Protein AF-H1KM26-F1 (afdb_monomer_lite)

pLDDT: mean 82.02, std 15.42, range [44.56, 98.56]

Organism: NCBI:txid882800

InterPro domains:
  IPR001444 Flagellar basal body rod protein, N-terminal [PF00460] (19-38)

Secondary structure (DSSP, 8-state):
--HHHHHHHHHHHHHHHHHHHHHHHHHHHHTTTSTT-----PPPHHHHHHHT------SSHHHH---S-------------

Radius of gyration: 24.46 Å; chains: 1; bounding box: 67×40×51 Å

Structure (mmCIF, N/CA/C/O backbone):
data_AF-H1KM26-F1
#
_entry.id   AF-H1KM26-F1
#
loop_
_atom_site.group_PDB
_atom_site.id
_atom_site.type_symbol
_atom_site.label_atom_id
_atom_site.label_alt_id
_atom_site.label_comp_id
_atom_site.label_asym_id
_atom_site.label_entity_id
_atom_site.label_seq_id
_atom_site.pdbx_PDB_ins_code
_atom_site.Cartn_x
_atom_site.Cartn_y
_atom_site.Cartn_z
_atom_site.occupancy
_atom_site.B_iso_or_equiv
_atom_site.auth_seq_id
_atom_site.auth_comp_id
_atom_site.auth_asym_id
_atom_site.auth_atom_id
_atom_site.pdbx_PDB_model_num
ATOM 1 N N . MET A 1 1 ? -21.262 7.753 24.221 1.00 44.56 1 MET A N 1
ATOM 2 C CA . MET A 1 1 ? -20.825 8.812 23.286 1.00 44.56 1 MET A CA 1
ATOM 3 C C . MET A 1 1 ? -19.403 8.503 22.817 1.00 44.56 1 MET A C 1
ATOM 5 O O . MET A 1 1 ? -18.475 8.921 23.486 1.00 44.56 1 MET A O 1
ATOM 9 N N . THR A 1 2 ? -19.204 7.735 21.739 1.00 52.62 2 THR A N 1
ATOM 10 C CA . THR A 1 2 ? -17.843 7.432 21.211 1.00 52.62 2 THR A CA 1
ATOM 11 C C . THR A 1 2 ? -17.790 7.111 19.707 1.00 52.62 2 THR A C 1
ATOM 13 O O . THR A 1 2 ? -16.705 7.072 19.139 1.00 52.62 2 THR A O 1
ATOM 16 N N . THR A 1 3 ? -18.920 6.946 19.015 1.00 61.81 3 THR A N 1
ATOM 17 C CA . THR A 1 3 ? -18.966 6.453 17.622 1.00 61.81 3 THR A CA 1
ATOM 18 C C . THR A 1 3 ? -18.280 7.365 16.590 1.00 61.81 3 THR A C 1
ATOM 20 O O . THR A 1 3 ? -17.746 6.872 15.603 1.00 61.81 3 THR A O 1
ATOM 23 N N . GLY A 1 4 ? -18.237 8.685 16.813 1.00 62.06 4 GLY A N 1
ATOM 24 C CA . GLY A 1 4 ? -17.655 9.635 15.850 1.00 62.06 4 GLY A CA 1
ATOM 25 C C . GLY A 1 4 ? -16.125 9.588 15.755 1.00 62.06 4 GLY A C 1
ATOM 26 O O . GLY A 1 4 ? -15.575 9.727 14.668 1.00 62.06 4 GLY A O 1
ATOM 27 N N . VAL A 1 5 ? -15.430 9.343 16.871 1.00 61.56 5 VAL A N 1
ATOM 28 C CA . VAL A 1 5 ? -13.954 9.332 16.905 1.00 61.56 5 VAL A CA 1
ATOM 29 C C . VAL A 1 5 ? -13.395 8.112 16.164 1.00 61.56 5 VAL A C 1
ATOM 31 O O . VAL A 1 5 ? -12.414 8.229 15.434 1.00 61.56 5 VAL A O 1
ATOM 34 N N . TYR A 1 6 ? -14.069 6.964 16.266 1.00 79.31 6 TYR A N 1
ATOM 35 C CA . TYR A 1 6 ? -13.652 5.729 15.597 1.00 79.31 6 TYR A CA 1
ATOM 36 C C . TYR A 1 6 ? -13.778 5.784 14.067 1.00 79.31 6 TYR A C 1
ATOM 38 O O . TYR A 1 6 ? -12.928 5.233 13.370 1.00 79.31 6 TYR A O 1
ATOM 46 N N . LEU A 1 7 ? -14.792 6.470 13.520 1.00 86.44 7 LEU A N 1
ATOM 47 C CA . LEU A 1 7 ? -14.945 6.599 12.065 1.00 86.44 7 LEU A CA 1
ATOM 48 C C . LEU A 1 7 ? -13.806 7.417 11.447 1.00 86.44 7 LEU A C 1
ATOM 50 O O . LEU A 1 7 ? -13.251 7.026 10.421 1.00 86.44 7 LEU A O 1
ATOM 54 N N . PHE A 1 8 ? -13.454 8.547 12.063 1.00 91.38 8 PHE A N 1
ATOM 55 C CA . PHE A 1 8 ? -12.384 9.400 11.549 1.00 91.38 8 PHE A CA 1
ATOM 56 C C . PHE A 1 8 ? -11.010 8.745 11.668 1.00 91.38 8 PHE A C 1
ATOM 58 O O . PHE A 1 8 ? -10.181 8.922 10.773 1.00 91.38 8 PHE A O 1
ATOM 65 N N . ASP A 1 9 ? -10.767 7.954 12.715 1.00 87.94 9 ASP A N 1
ATOM 66 C CA . ASP 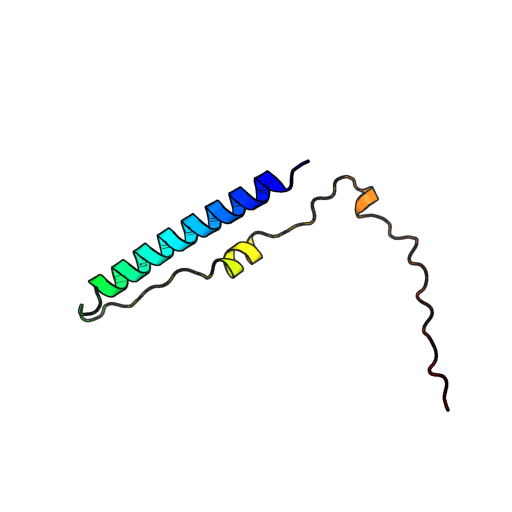A 1 9 ? -9.529 7.185 12.809 1.00 87.94 9 ASP A CA 1
ATOM 67 C C . ASP A 1 9 ? -9.458 6.100 11.723 1.00 87.94 9 ASP A C 1
ATOM 69 O O . ASP A 1 9 ? -8.464 6.023 10.998 1.00 87.94 9 ASP A O 1
ATOM 73 N N . LEU A 1 10 ? -10.545 5.353 11.491 1.00 89.69 10 LEU A N 1
ATOM 74 C CA . LEU A 1 10 ? -10.610 4.378 10.397 1.00 89.69 10 LEU A CA 1
ATOM 75 C C . LEU A 1 10 ? -10.393 5.039 9.025 1.00 89.69 10 LEU A C 1
ATOM 77 O O . LEU A 1 10 ? -9.614 4.542 8.208 1.00 89.69 10 LEU A O 1
ATOM 81 N N . ALA A 1 11 ? -11.035 6.183 8.778 1.00 92.38 11 ALA A N 1
ATOM 82 C CA . ALA A 1 11 ? -10.846 6.954 7.552 1.00 92.38 11 ALA A CA 1
ATOM 83 C C . ALA A 1 11 ? -9.390 7.426 7.395 1.00 92.38 11 ALA A C 1
ATOM 85 O O . ALA A 1 11 ? -8.824 7.344 6.304 1.00 92.38 11 ALA A O 1
ATOM 86 N N . SER A 1 12 ? -8.755 7.855 8.489 1.00 94.00 12 SER A N 1
ATOM 87 C CA . SER A 1 12 ? -7.346 8.262 8.505 1.00 94.00 12 SER A CA 1
ATOM 88 C C . SER A 1 12 ? -6.410 7.089 8.208 1.00 94.00 12 SER A C 1
ATOM 90 O O . SER A 1 12 ? -5.461 7.231 7.438 1.00 94.00 12 SER A O 1
ATOM 92 N N . GLN A 1 13 ? -6.678 5.909 8.772 1.00 92.75 13 GLN A N 1
ATOM 93 C CA . GLN A 1 13 ? -5.933 4.686 8.469 1.00 92.75 13 GLN A CA 1
ATOM 94 C C . GLN A 1 13 ? -6.090 4.281 6.996 1.00 92.75 13 GLN A C 1
ATOM 96 O O . GLN A 1 13 ? -5.098 3.957 6.341 1.00 92.75 13 GLN A O 1
ATOM 101 N N . HIS A 1 14 ? -7.302 4.380 6.443 1.00 94.75 14 HIS A N 1
ATOM 102 C CA . HIS A 1 14 ? -7.549 4.104 5.030 1.00 94.75 14 HIS A CA 1
ATOM 103 C C . HIS A 1 14 ? -6.818 5.096 4.108 1.00 94.75 14 HIS A C 1
ATOM 105 O O . HIS A 1 14 ? -6.197 4.687 3.128 1.00 94.75 14 HIS A O 1
ATOM 111 N N . ALA A 1 15 ? -6.806 6.389 4.447 1.00 97.19 15 ALA A N 1
ATOM 112 C CA . ALA A 1 15 ? -6.068 7.401 3.691 1.00 97.19 15 ALA A CA 1
ATOM 113 C C . ALA A 1 15 ? -4.554 7.123 3.674 1.00 97.19 15 ALA A C 1
ATOM 115 O O . ALA A 1 15 ? -3.921 7.200 2.619 1.00 97.19 15 ALA A O 1
ATOM 116 N N . ARG A 1 16 ? -3.975 6.728 4.819 1.00 96.00 16 ARG A N 1
ATOM 117 C CA . ARG A 1 16 ? -2.562 6.314 4.903 1.00 96.00 16 ARG A CA 1
ATOM 118 C C . ARG A 1 16 ? -2.283 5.094 4.024 1.00 96.00 16 ARG A C 1
ATOM 120 O O . ARG A 1 16 ? -1.309 5.101 3.277 1.00 96.00 16 ARG A O 1
ATOM 127 N N . PHE A 1 17 ? -3.157 4.087 4.059 1.00 96.75 17 PHE A N 1
ATOM 128 C CA . PHE A 1 17 ? -3.054 2.911 3.192 1.00 96.75 17 PHE A CA 1
ATOM 129 C C . PHE A 1 17 ? -3.032 3.288 1.701 1.00 96.75 17 PHE A C 1
ATOM 131 O O . PHE A 1 17 ? -2.157 2.834 0.958 1.00 96.75 17 PHE A O 1
ATOM 138 N N . LEU A 1 18 ? -3.956 4.151 1.262 1.00 97.94 18 LEU A N 1
ATOM 139 C CA . LEU A 1 18 ? -4.021 4.604 -0.129 1.00 97.94 18 LEU A CA 1
ATOM 140 C C . LEU A 1 18 ? -2.759 5.369 -0.540 1.00 97.94 18 LEU A C 1
ATOM 142 O O . LEU A 1 18 ? -2.249 5.143 -1.636 1.00 97.94 18 LEU A O 1
ATOM 146 N N . ALA A 1 19 ? -2.214 6.210 0.342 1.00 98.25 19 ALA A N 1
ATOM 147 C CA . ALA A 1 19 ? -0.966 6.924 0.085 1.00 98.25 19 ALA A CA 1
ATOM 148 C C . ALA A 1 19 ? 0.217 5.958 -0.129 1.00 98.25 19 ALA A C 1
ATOM 150 O O . ALA A 1 19 ? 0.979 6.110 -1.086 1.00 98.25 19 ALA A O 1
ATOM 151 N N . THR A 1 20 ? 0.342 4.917 0.702 1.00 98.06 20 THR A N 1
ATOM 152 C CA . THR A 1 20 ? 1.377 3.881 0.534 1.00 98.06 20 THR A CA 1
ATOM 153 C C . THR A 1 20 ? 1.213 3.112 -0.777 1.00 98.06 20 THR A C 1
ATOM 155 O O . THR A 1 20 ? 2.195 2.860 -1.485 1.00 98.06 20 THR A O 1
ATOM 158 N N . ARG A 1 21 ? -0.024 2.756 -1.140 1.00 98.12 21 ARG A N 1
ATOM 159 C CA . ARG A 1 21 ? -0.289 2.066 -2.406 1.00 98.12 21 ARG A CA 1
ATOM 160 C C . ARG A 1 21 ? 0.025 2.954 -3.607 1.00 98.12 21 ARG A C 1
ATOM 162 O O . ARG A 1 21 ? 0.659 2.484 -4.548 1.00 98.12 21 ARG A O 1
ATOM 169 N N . GLN A 1 22 ? -0.330 4.235 -3.547 1.00 98.50 22 GLN A N 1
ATOM 170 C CA . GLN A 1 22 ? -0.021 5.201 -4.600 1.00 98.50 22 GLN A CA 1
ATOM 171 C C . GLN A 1 22 ? 1.487 5.316 -4.839 1.00 98.50 22 GLN A C 1
ATOM 173 O O . GLN A 1 22 ? 1.928 5.269 -5.986 1.00 98.50 22 GLN A O 1
ATOM 178 N N . ALA A 1 23 ? 2.289 5.407 -3.776 1.00 98.56 23 ALA A N 1
ATOM 179 C CA . ALA A 1 23 ? 3.746 5.435 -3.894 1.00 98.56 23 ALA A CA 1
ATOM 180 C C . ALA A 1 23 ? 4.301 4.148 -4.533 1.00 98.56 23 ALA A C 1
ATOM 182 O O . ALA A 1 23 ? 5.200 4.202 -5.371 1.00 98.56 23 ALA A O 1
ATOM 183 N N . THR A 1 24 ? 3.728 2.991 -4.186 1.00 98.44 24 THR A N 1
ATOM 184 C CA . THR A 1 24 ? 4.111 1.694 -4.766 1.00 98.44 24 THR A CA 1
ATOM 185 C C . THR A 1 24 ? 3.806 1.638 -6.265 1.00 98.44 24 THR A C 1
ATOM 187 O O . THR A 1 24 ? 4.667 1.260 -7.059 1.00 98.44 24 THR A O 1
ATOM 190 N N . ILE A 1 25 ? 2.609 2.074 -6.670 1.00 98.31 25 ILE A N 1
ATOM 191 C CA . ILE A 1 25 ? 2.206 2.145 -8.080 1.00 98.31 25 ILE A CA 1
ATOM 192 C C . ILE A 1 25 ? 3.102 3.121 -8.845 1.00 98.31 25 ILE A C 1
ATOM 194 O O . ILE A 1 25 ? 3.602 2.771 -9.911 1.00 98.31 25 ILE A O 1
ATOM 198 N N . ALA A 1 26 ? 3.360 4.310 -8.295 1.00 98.56 26 ALA A N 1
ATOM 199 C CA . ALA A 1 26 ? 4.268 5.280 -8.901 1.00 98.56 26 ALA A CA 1
ATOM 200 C C . ALA A 1 26 ? 5.673 4.688 -9.106 1.00 98.56 26 ALA A C 1
ATOM 202 O O . ALA A 1 26 ? 6.265 4.860 -10.170 1.00 98.56 26 ALA A O 1
ATOM 203 N N . GLY A 1 27 ? 6.172 3.919 -8.133 1.00 98.50 27 GLY A N 1
ATOM 204 C CA . GLY A 1 27 ? 7.424 3.173 -8.252 1.00 98.50 27 GLY A CA 1
ATOM 205 C C . GLY A 1 27 ? 7.405 2.135 -9.378 1.00 98.50 27 GLY A C 1
ATOM 206 O O . GLY A 1 27 ? 8.367 2.058 -10.142 1.00 98.50 27 GLY A O 1
ATOM 207 N N . ASN A 1 28 ? 6.313 1.380 -9.531 1.00 98.56 28 ASN A N 1
ATOM 208 C CA . ASN A 1 28 ? 6.162 0.431 -10.638 1.00 98.56 28 ASN A CA 1
ATOM 209 C C . ASN A 1 28 ? 6.177 1.143 -11.995 1.00 98.56 28 ASN A C 1
ATOM 211 O O . ASN A 1 28 ? 6.868 0.698 -12.906 1.00 98.56 28 ASN A O 1
ATOM 215 N N . VAL A 1 29 ? 5.451 2.259 -12.119 1.00 98.25 29 VAL A N 1
ATOM 216 C CA . VAL A 1 29 ? 5.397 3.060 -13.353 1.00 98.25 29 VAL A CA 1
ATOM 217 C C . VAL A 1 29 ? 6.779 3.611 -13.698 1.00 98.25 29 VAL A C 1
ATOM 219 O O . VAL A 1 29 ? 7.221 3.480 -14.836 1.00 98.25 29 VAL A O 1
ATOM 222 N N . ALA A 1 30 ? 7.498 4.159 -12.716 1.00 98.12 30 ALA A N 1
ATOM 223 C CA . ALA A 1 30 ? 8.848 4.682 -12.914 1.00 98.12 30 ALA A CA 1
ATOM 224 C C . ALA A 1 30 ? 9.849 3.609 -13.382 1.00 98.12 30 ALA A C 1
ATOM 226 O O . ALA A 1 30 ? 10.803 3.926 -14.085 1.00 98.12 30 ALA A O 1
ATOM 227 N N . ASN A 1 31 ? 9.628 2.342 -13.016 1.00 97.88 31 ASN A N 1
ATOM 228 C CA . ASN A 1 31 ? 10.498 1.218 -13.369 1.00 97.88 31 ASN A CA 1
ATOM 229 C C . ASN A 1 31 ? 9.921 0.310 -14.468 1.00 97.88 31 ASN A C 1
ATOM 231 O O . ASN A 1 31 ? 10.439 -0.784 -14.687 1.00 97.88 31 ASN A O 1
ATOM 235 N N . ALA A 1 32 ? 8.869 0.740 -15.170 1.00 97.62 32 ALA A N 1
ATOM 236 C CA . ALA A 1 32 ? 8.142 -0.107 -16.118 1.00 97.62 32 ALA A CA 1
ATOM 237 C C . ALA A 1 32 ? 9.025 -0.662 -17.251 1.00 97.62 32 ALA A C 1
ATOM 239 O O . ALA A 1 32 ? 8.787 -1.767 -17.729 1.00 97.62 32 ALA A O 1
ATOM 240 N N . ASN A 1 33 ? 10.067 0.078 -17.641 1.00 97.25 33 ASN A N 1
ATOM 241 C CA . ASN A 1 33 ? 10.988 -0.302 -18.717 1.00 97.25 33 ASN A CA 1
ATOM 242 C C . ASN A 1 33 ? 12.340 -0.829 -18.213 1.00 97.25 33 ASN A C 1
ATOM 244 O O . ASN A 1 33 ? 13.251 -1.029 -19.014 1.00 97.25 33 ASN A O 1
ATOM 248 N N . THR A 1 34 ? 12.499 -1.043 -16.905 1.00 97.69 34 THR A N 1
ATOM 249 C CA . THR A 1 34 ? 13.750 -1.552 -16.333 1.00 97.69 34 THR A CA 1
ATOM 250 C C . THR A 1 34 ? 13.808 -3.078 -16.501 1.00 97.69 34 THR A C 1
ATOM 252 O O . THR A 1 34 ? 12.978 -3.780 -15.909 1.00 97.69 34 THR A O 1
ATOM 255 N N . PRO A 1 35 ? 14.774 -3.638 -17.261 1.00 97.56 35 PRO A N 1
ATOM 256 C CA . PRO A 1 35 ? 14.886 -5.084 -17.436 1.00 97.56 35 PRO A CA 1
ATOM 257 C C . PRO A 1 35 ? 15.024 -5.810 -16.094 1.00 97.56 35 PRO A C 1
ATOM 259 O O . PRO A 1 35 ? 15.821 -5.427 -15.240 1.00 97.56 35 PRO A O 1
ATOM 262 N N . GLY A 1 36 ? 14.232 -6.866 -15.900 1.00 96.06 36 GLY A N 1
ATOM 263 C CA . GLY A 1 36 ? 14.246 -7.666 -14.672 1.00 96.06 36 GLY A CA 1
ATOM 264 C C . GLY A 1 36 ? 13.511 -7.050 -13.473 1.00 96.06 36 GLY A C 1
ATOM 265 O O . GLY A 1 36 ? 13.470 -7.679 -12.413 1.00 96.06 36 GLY A O 1
ATOM 266 N N . TYR A 1 37 ? 12.901 -5.866 -13.610 1.00 97.44 37 TYR A N 1
ATOM 267 C CA . TYR A 1 37 ? 12.085 -5.285 -12.545 1.00 97.44 37 TYR A CA 1
ATOM 268 C C . TYR A 1 37 ? 10.794 -6.085 -12.324 1.00 97.44 37 TYR A C 1
ATOM 270 O O . TYR A 1 37 ? 10.102 -6.466 -13.268 1.00 97.44 37 TYR A O 1
ATOM 278 N N . LYS A 1 38 ? 10.451 -6.326 -11.054 1.00 97.75 38 LYS A N 1
ATOM 279 C CA . LYS A 1 38 ? 9.208 -6.995 -10.650 1.00 97.75 38 LYS A CA 1
ATOM 280 C C . LYS A 1 38 ? 8.296 -5.997 -9.955 1.00 97.75 38 LYS A C 1
ATOM 282 O O . LYS A 1 38 ? 8.672 -5.444 -8.920 1.00 97.75 38 LYS A O 1
ATOM 287 N N . ALA A 1 39 ? 7.102 -5.814 -10.512 1.00 97.44 39 ALA A N 1
ATOM 288 C CA . ALA A 1 39 ? 6.077 -4.968 -9.923 1.00 97.44 39 ALA A CA 1
ATOM 289 C C . ALA A 1 39 ? 5.696 -5.450 -8.516 1.00 97.44 39 ALA A C 1
ATOM 291 O O . ALA A 1 39 ? 5.696 -6.650 -8.224 1.00 97.44 39 ALA A O 1
ATOM 292 N N . ARG A 1 40 ? 5.376 -4.495 -7.644 1.00 97.38 40 ARG A N 1
ATOM 293 C CA . ARG A 1 40 ? 4.974 -4.733 -6.253 1.00 97.38 40 ARG A CA 1
ATOM 294 C C . ARG A 1 40 ? 3.576 -4.178 -6.008 1.00 97.38 40 ARG A C 1
ATOM 296 O O . ARG A 1 40 ? 3.142 -3.268 -6.706 1.00 97.38 40 ARG A O 1
ATOM 303 N N . ASP A 1 41 ? 2.891 -4.694 -4.997 1.00 97.06 41 ASP A N 1
ATOM 304 C CA . ASP A 1 41 ? 1.621 -4.140 -4.522 1.00 97.06 41 ASP A CA 1
ATOM 305 C C . ASP A 1 41 ? 1.540 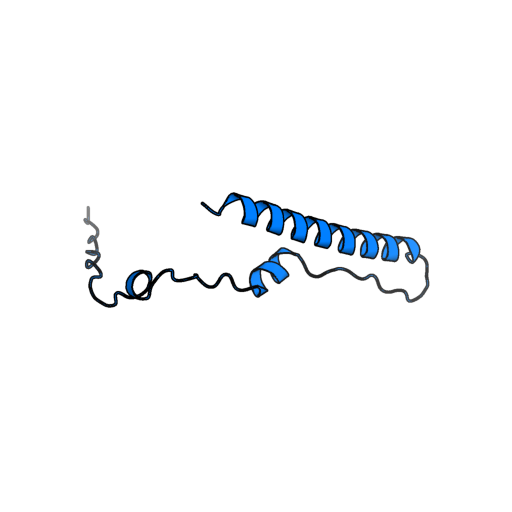-4.255 -2.995 1.00 97.06 41 ASP A C 1
ATOM 307 O O . ASP A 1 41 ? 2.339 -4.950 -2.360 1.00 97.06 41 ASP A O 1
ATOM 311 N N . VAL A 1 42 ? 0.581 -3.549 -2.408 1.00 96.75 42 VAL A N 1
ATOM 312 C CA . VAL A 1 42 ? 0.322 -3.527 -0.969 1.00 96.75 42 VAL A CA 1
ATOM 313 C C . VAL A 1 42 ? -0.823 -4.488 -0.644 1.00 96.75 42 VAL A C 1
ATOM 315 O O . VAL A 1 42 ? -1.785 -4.608 -1.403 1.00 96.75 42 VAL A O 1
ATOM 318 N N . MET A 1 43 ? -0.744 -5.167 0.505 1.00 94.94 43 MET A N 1
ATOM 319 C CA . MET A 1 43 ? -1.817 -6.045 0.986 1.00 94.94 43 MET A CA 1
ATOM 320 C C . MET A 1 43 ? -3.147 -5.278 1.095 1.00 94.94 43 MET A C 1
ATOM 322 O O . MET A 1 43 ? -3.144 -4.178 1.646 1.00 94.94 43 MET A O 1
ATOM 326 N N . PRO A 1 44 ? -4.287 -5.826 0.631 1.00 94.38 44 PRO A N 1
ATOM 327 C CA . PRO A 1 44 ? -5.560 -5.111 0.665 1.00 94.38 44 PRO A CA 1
ATOM 328 C C . PRO A 1 44 ? -5.950 -4.664 2.076 1.00 94.38 44 PRO A C 1
ATOM 330 O O . PRO A 1 44 ? -5.909 -5.461 3.015 1.00 94.38 44 PRO A O 1
ATOM 333 N N . PHE A 1 45 ? -6.407 -3.416 2.209 1.00 92.56 45 PHE A N 1
ATOM 334 C CA . PHE A 1 45 ? -6.796 -2.825 3.495 1.00 92.56 45 PHE A CA 1
ATOM 335 C C . PHE A 1 45 ? -7.782 -3.692 4.286 1.00 92.56 45 PHE A C 1
ATOM 337 O O . PHE A 1 45 ? -7.597 -3.900 5.480 1.00 92.56 45 PHE A O 1
ATOM 344 N N . ALA A 1 46 ? -8.777 -4.280 3.613 1.00 90.19 46 ALA A N 1
ATOM 345 C CA . ALA A 1 46 ? -9.756 -5.163 4.245 1.00 90.19 46 ALA A CA 1
ATOM 346 C C . ALA A 1 46 ? -9.119 -6.394 4.916 1.00 90.19 46 ALA A C 1
ATOM 348 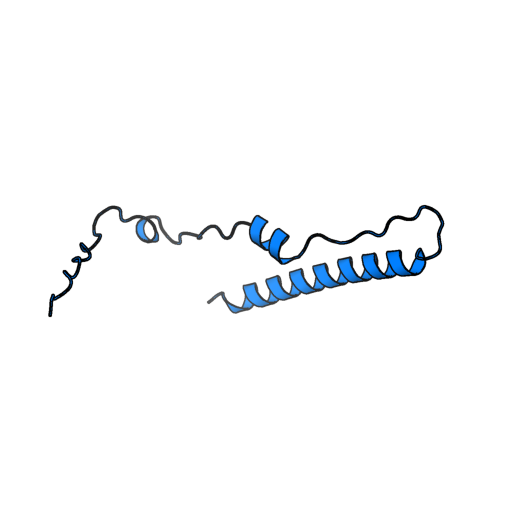O O . ALA A 1 46 ? -9.589 -6.827 5.962 1.00 90.19 46 ALA A O 1
ATOM 349 N N . GLN A 1 47 ? -8.033 -6.941 4.359 1.00 89.62 47 GLN A N 1
ATOM 350 C CA . GLN A 1 47 ? -7.329 -8.077 4.963 1.00 89.62 47 GLN A CA 1
ATOM 351 C C . GLN A 1 47 ? -6.532 -7.657 6.199 1.00 89.62 47 GLN A C 1
ATOM 353 O O . GLN A 1 47 ? -6.455 -8.412 7.164 1.00 89.62 47 GLN A O 1
ATOM 358 N N . VAL A 1 48 ? -5.956 -6.453 6.187 1.00 85.00 48 VAL A N 1
ATOM 359 C CA . VAL A 1 48 ? -5.274 -5.883 7.357 1.00 85.00 48 VAL A CA 1
ATOM 360 C C . VAL A 1 48 ? -6.288 -5.593 8.466 1.00 85.00 48 VAL A C 1
ATOM 362 O O . VAL A 1 48 ? -6.065 -5.982 9.608 1.00 85.00 48 VAL A O 1
ATOM 365 N N . LEU A 1 49 ? -7.441 -5.018 8.115 1.00 85.25 49 LEU A N 1
ATOM 366 C CA . LEU A 1 49 ? -8.535 -4.742 9.047 1.00 85.25 49 LEU A CA 1
ATOM 367 C C . LEU A 1 49 ? -9.163 -6.027 9.621 1.00 85.25 49 LEU A C 1
ATOM 369 O O . LEU A 1 49 ? -9.500 -6.095 10.800 1.00 85.25 49 LEU A O 1
ATOM 373 N N . ALA A 1 50 ? -9.286 -7.083 8.816 1.00 82.44 50 ALA A N 1
ATOM 374 C CA . ALA A 1 50 ? -9.762 -8.379 9.297 1.00 82.44 50 ALA A CA 1
ATOM 375 C C . ALA A 1 50 ? -8.786 -9.020 10.301 1.00 82.44 50 ALA A C 1
ATOM 377 O O . ALA A 1 50 ? -9.212 -9.697 11.233 1.00 82.44 50 ALA A O 1
ATOM 378 N N . ARG A 1 51 ? -7.476 -8.781 10.142 1.00 77.25 51 ARG A N 1
ATOM 379 C CA . ARG A 1 51 ? -6.441 -9.251 11.079 1.00 77.25 51 ARG A CA 1
ATOM 380 C C . ARG A 1 51 ? -6.397 -8.457 12.377 1.00 77.25 51 ARG A C 1
ATOM 382 O O . ARG A 1 51 ? -5.916 -8.994 13.366 1.00 77.25 51 ARG A O 1
ATOM 389 N N . THR A 1 52 ? -6.883 -7.213 12.394 1.00 69.12 52 THR A N 1
ATOM 390 C CA . THR A 1 52 ? -6.880 -6.391 13.614 1.00 69.12 52 THR A CA 1
ATOM 391 C C . THR A 1 52 ? -7.853 -6.8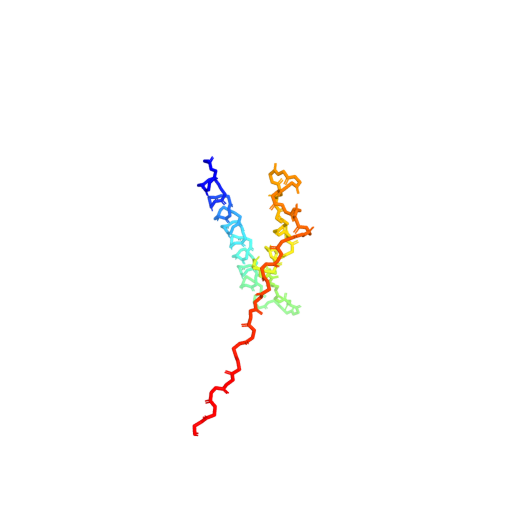60 14.693 1.00 69.12 52 THR A C 1
ATOM 393 O O . THR A 1 52 ? -7.839 -6.256 15.753 1.00 69.12 52 THR A O 1
ATOM 396 N N . GLY A 1 53 ? -8.625 -7.934 14.471 1.00 60.28 53 GLY A N 1
ATOM 397 C CA . GLY A 1 53 ? -9.438 -8.576 15.504 1.00 60.28 53 GLY A CA 1
ATOM 398 C C . GLY A 1 53 ? -10.435 -7.606 16.130 1.00 60.28 53 GLY A C 1
ATOM 399 O O . GLY A 1 53 ? -10.136 -6.933 17.110 1.00 60.28 53 GLY A O 1
ATOM 400 N N . LEU A 1 54 ? -11.648 -7.530 15.579 1.00 65.50 54 LEU A N 1
ATOM 401 C CA . LEU A 1 54 ? -12.748 -6.864 16.276 1.00 65.50 54 LEU A CA 1
ATOM 402 C C . LEU A 1 54 ? -13.225 -7.775 17.413 1.00 65.50 54 LEU A C 1
ATOM 404 O O . LEU A 1 54 ? -14.294 -8.376 17.328 1.00 65.50 54 LEU A O 1
ATOM 408 N N . ASP A 1 55 ? -12.406 -7.920 18.454 1.00 65.81 55 ASP A N 1
ATOM 409 C CA . ASP A 1 55 ? -12.840 -8.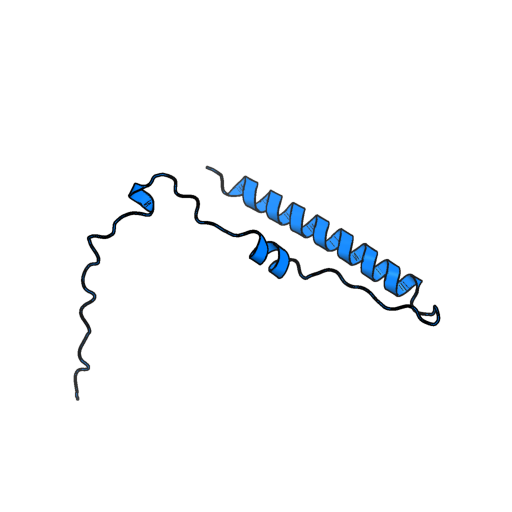572 19.679 1.00 65.81 55 ASP A CA 1
ATOM 410 C C . ASP A 1 55 ? -13.940 -7.717 20.301 1.00 65.81 55 ASP A C 1
ATOM 412 O O . ASP A 1 55 ? -13.807 -6.501 20.481 1.00 65.81 55 ASP A O 1
ATOM 416 N N . MET A 1 56 ? -15.066 -8.360 20.602 1.00 69.75 56 MET A N 1
ATOM 417 C CA . MET A 1 56 ? -16.175 -7.708 21.280 1.00 69.75 56 MET A CA 1
ATOM 418 C C . MET A 1 56 ? -15.691 -7.240 22.652 1.00 69.75 56 MET A C 1
ATOM 420 O O . MET A 1 56 ? -15.495 -8.040 23.568 1.00 69.75 56 MET A O 1
ATOM 424 N N . ALA A 1 57 ? -15.506 -5.931 22.801 1.00 69.38 57 ALA A N 1
ATOM 425 C CA . ALA A 1 57 ? -15.183 -5.332 24.083 1.00 69.38 57 ALA A CA 1
ATOM 426 C C . ALA A 1 57 ? -16.396 -5.472 25.015 1.00 69.38 57 ALA A C 1
ATOM 428 O O . ALA A 1 57 ? -17.411 -4.792 24.852 1.00 69.38 57 ALA A O 1
ATOM 429 N N . SER A 1 58 ? -16.305 -6.383 25.984 1.00 70.19 58 SER A N 1
ATOM 430 C CA . SER A 1 58 ? -17.319 -6.527 27.025 1.00 70.19 58 SER A CA 1
ATOM 431 C C . SER A 1 58 ? -17.252 -5.344 27.978 1.00 70.19 58 SER A C 1
ATOM 433 O O . SER A 1 58 ? -16.214 -5.105 28.594 1.00 70.19 58 SER A O 1
ATOM 435 N N . THR A 1 59 ? -18.353 -4.620 28.155 1.00 80.12 59 THR A N 1
ATOM 436 C CA . THR A 1 59 ? -18.420 -3.555 29.166 1.00 80.12 59 THR A CA 1
ATOM 437 C C . THR A 1 59 ? -18.531 -4.110 30.590 1.00 80.12 59 THR A C 1
ATOM 439 O O . THR A 1 59 ? -18.148 -3.427 31.534 1.00 80.12 59 THR A O 1
ATOM 442 N N . ALA A 1 60 ? -19.029 -5.342 30.758 1.00 79.62 60 ALA A N 1
ATOM 443 C CA . ALA A 1 60 ? -19.070 -6.086 32.022 1.00 79.62 60 ALA A CA 1
ATOM 444 C C . ALA A 1 60 ? -19.310 -7.579 31.755 1.00 79.62 60 ALA A C 1
ATOM 446 O O . ALA A 1 60 ? -19.978 -7.948 30.791 1.00 79.62 60 ALA A O 1
ATOM 447 N N . THR A 1 61 ? -18.830 -8.455 32.636 1.00 70.62 61 THR A N 1
ATOM 448 C CA . THR A 1 61 ? -18.906 -9.921 32.480 1.00 70.62 61 THR A CA 1
ATOM 449 C C . THR A 1 61 ? -20.337 -10.444 32.286 1.00 70.62 61 THR A C 1
ATOM 451 O O . THR A 1 61 ? -20.545 -11.419 31.571 1.00 70.62 61 THR A O 1
ATOM 454 N N . SER A 1 62 ? -21.335 -9.758 32.849 1.00 77.50 62 SER A N 1
ATOM 455 C CA . SER A 1 62 ? -22.767 -10.046 32.694 1.00 77.50 62 SER A CA 1
ATOM 456 C C . SER A 1 62 ? -23.369 -9.623 31.344 1.00 77.50 62 SER A C 1
ATOM 458 O O . SER A 1 62 ? -24.462 -10.073 31.016 1.00 77.50 62 SER A O 1
ATOM 460 N N . HIS A 1 63 ? -22.689 -8.796 30.540 1.00 75.38 63 HIS A N 1
ATOM 461 C CA . HIS A 1 63 ? -23.165 -8.398 29.206 1.00 75.38 63 HIS A CA 1
ATOM 462 C C . HIS A 1 63 ? -22.909 -9.461 28.130 1.00 75.38 63 HIS A C 1
ATOM 464 O O . HIS A 1 63 ? -23.664 -9.530 27.165 1.00 75.38 63 HIS A O 1
ATOM 470 N N . LEU A 1 64 ? -21.869 -10.287 28.290 1.00 73.56 64 LEU A N 1
ATOM 471 C CA . LEU A 1 64 ? -21.557 -11.401 27.379 1.00 73.56 64 LEU A CA 1
ATOM 472 C C . LEU A 1 64 ? -21.800 -12.778 28.015 1.00 73.56 64 LEU A C 1
ATOM 474 O O . LEU A 1 64 ? -21.861 -13.782 27.311 1.00 73.56 64 LEU A O 1
ATOM 478 N N . GLY A 1 65 ? -21.936 -12.838 29.341 1.00 69.94 65 GLY A N 1
ATOM 479 C CA . GLY A 1 65 ? -22.161 -14.064 30.093 1.00 69.94 65 GLY A CA 1
ATOM 480 C C . GLY A 1 65 ? -23.589 -14.175 30.613 1.00 69.94 65 GLY A C 1
ATOM 481 O O . GLY A 1 65 ? -23.870 -13.775 31.739 1.00 69.94 65 GLY A O 1
ATOM 482 N N . THR A 1 66 ? -24.466 -14.826 29.850 1.00 58.38 66 THR A N 1
ATOM 483 C CA . THR A 1 66 ? -25.486 -15.687 30.460 1.00 58.38 66 THR A CA 1
ATOM 484 C C . THR A 1 66 ? -25.578 -16.993 29.673 1.00 58.38 66 THR A C 1
ATOM 486 O O . THR A 1 66 ? -26.255 -17.113 28.656 1.00 58.38 66 THR A O 1
ATOM 489 N N . GLN A 1 67 ? -24.844 -18.007 30.134 1.00 64.38 67 GLN A N 1
ATOM 490 C CA . GLN A 1 67 ? -25.286 -19.381 29.923 1.00 64.38 67 GLN A CA 1
ATOM 491 C C . GLN A 1 67 ? -26.472 -19.572 30.870 1.00 64.38 67 GLN A C 1
ATOM 493 O O . GLN A 1 67 ? -26.255 -19.753 32.066 1.00 64.38 67 GLN A O 1
ATOM 498 N N . GLY A 1 68 ? -27.714 -19.465 30.389 1.00 61.38 68 GLY A N 1
ATOM 499 C CA . GLY A 1 68 ? -28.828 -19.825 31.270 1.00 61.38 68 GLY A CA 1
ATOM 500 C C . GLY A 1 68 ? -30.258 -19.459 30.909 1.00 61.38 68 GLY A C 1
ATOM 501 O O . GLY A 1 68 ? -31.132 -19.888 31.647 1.00 61.38 68 GLY A O 1
ATOM 502 N N . THR A 1 69 ? -30.562 -18.722 29.837 1.00 60.41 69 THR A N 1
ATOM 503 C CA . THR A 1 69 ? -31.973 -18.476 29.451 1.00 60.41 69 THR A CA 1
ATOM 504 C C . THR A 1 69 ? -32.147 -18.352 27.938 1.00 60.41 69 THR A C 1
ATOM 506 O O . THR A 1 69 ? -32.721 -17.399 27.420 1.00 60.41 69 THR A O 1
ATOM 509 N N . GLY A 1 70 ? -31.658 -19.344 27.191 1.00 58.41 70 GLY A N 1
ATOM 510 C CA . GLY A 1 70 ? -32.145 -19.536 25.828 1.00 58.41 70 GLY A CA 1
ATOM 511 C C . GLY A 1 70 ? -33.632 -19.876 25.896 1.00 58.41 70 GLY A C 1
ATOM 512 O O . GLY A 1 70 ? -33.990 -20.947 26.382 1.00 58.41 70 GLY A O 1
ATOM 513 N N . ILE A 1 71 ? -34.503 -18.967 25.455 1.00 65.81 71 ILE A N 1
ATOM 514 C CA . ILE A 1 71 ? -35.907 -19.301 25.202 1.00 65.81 71 ILE A CA 1
ATOM 515 C C . ILE A 1 71 ? -35.879 -20.407 24.138 1.00 65.81 71 ILE A C 1
ATOM 517 O O . ILE A 1 71 ? -35.304 -20.174 23.071 1.00 65.81 71 ILE A O 1
ATOM 521 N N . PRO A 1 72 ? -36.427 -21.609 24.399 1.00 63.69 72 PRO A N 1
ATOM 522 C CA . PRO A 1 72 ? -36.435 -22.663 23.399 1.00 63.69 72 PRO A CA 1
ATOM 523 C C . PRO A 1 72 ? -37.215 -22.164 22.184 1.00 63.69 72 PRO A C 1
ATOM 525 O O . PRO A 1 72 ? -38.414 -21.890 22.262 1.00 63.69 72 PRO A O 1
ATOM 528 N N . VAL A 1 73 ? -36.514 -22.011 21.061 1.00 68.25 73 VAL A N 1
ATOM 529 C CA . VAL A 1 73 ? -37.137 -21.722 19.771 1.00 68.25 73 VAL A CA 1
ATOM 530 C C . VAL A 1 73 ? -37.982 -22.940 19.428 1.00 68.25 73 VAL A C 1
ATOM 532 O O . VAL A 1 73 ? -37.464 -24.034 19.218 1.00 68.25 73 VAL A O 1
ATOM 535 N N . ARG A 1 74 ? -39.304 -22.774 19.450 1.00 73.44 74 ARG A N 1
ATOM 536 C CA . ARG A 1 74 ? -40.237 -23.848 19.122 1.00 73.44 74 ARG A CA 1
ATOM 537 C C . ARG A 1 74 ? -40.154 -24.091 17.617 1.00 73.44 74 ARG A C 1
ATOM 539 O O . ARG A 1 74 ? -40.516 -23.208 16.843 1.00 73.44 74 ARG A O 1
ATOM 546 N N . GLU A 1 75 ? -39.679 -25.264 17.208 1.00 70.81 75 GLU A N 1
ATOM 547 C CA . GLU A 1 75 ? -39.742 -25.679 15.805 1.00 70.81 75 GLU A CA 1
ATOM 548 C C . GLU A 1 75 ? -41.206 -25.695 15.350 1.00 70.81 75 GLU A C 1
ATOM 550 O O . GLU A 1 75 ? -42.052 -26.401 15.909 1.00 70.81 75 GLU A O 1
ATOM 555 N N . ALA A 1 76 ? -41.517 -24.873 14.348 1.00 70.25 76 ALA A N 1
ATOM 556 C CA . ALA A 1 76 ? -42.808 -24.894 13.686 1.00 70.25 76 ALA A CA 1
ATOM 557 C C . ALA A 1 76 ? -42.855 -26.128 12.778 1.00 70.25 76 ALA A C 1
ATOM 559 O O . ALA A 1 76 ? -42.129 -26.206 11.788 1.00 70.25 76 ALA A O 1
ATOM 560 N N . LYS A 1 77 ? -43.697 -27.109 13.128 1.00 69.12 77 LYS A N 1
ATOM 561 C CA . LYS A 1 77 ? -43.980 -28.238 12.236 1.00 69.12 77 LYS A CA 1
ATOM 562 C C . LYS A 1 77 ? -44.618 -27.711 10.942 1.00 69.12 77 LYS A C 1
ATOM 564 O O . LYS A 1 77 ? -45.501 -26.856 11.042 1.00 69.12 77 LYS A O 1
ATOM 569 N N . PRO A 1 78 ? -44.223 -28.210 9.758 1.00 64.81 78 PRO A N 1
ATOM 570 C CA . PRO A 1 78 ? -44.902 -27.863 8.520 1.00 64.81 78 PRO A CA 1
ATOM 571 C C . PRO A 1 78 ? -46.343 -28.367 8.598 1.00 64.81 78 PRO A C 1
ATOM 573 O O . PRO A 1 78 ? -46.577 -29.552 8.836 1.00 64.81 78 PRO A O 1
ATOM 576 N N . THR A 1 79 ? -47.303 -27.461 8.436 1.00 65.00 79 THR A N 1
ATOM 577 C CA . THR A 1 79 ? -48.700 -27.821 8.204 1.00 65.00 79 THR A CA 1
ATOM 578 C C . THR A 1 79 ? -48.782 -28.424 6.808 1.00 65.00 79 THR A C 1
ATOM 580 O O . THR A 1 79 ? -48.680 -27.714 5.811 1.00 65.00 79 THR A O 1
ATOM 583 N N . GLU A 1 80 ? -48.896 -29.745 6.754 1.00 58.94 80 GLU A N 1
ATOM 584 C CA . GLU A 1 80 ? -49.188 -30.501 5.540 1.00 58.94 80 GLU A CA 1
ATOM 585 C C . GLU A 1 80 ? -50.591 -30.102 5.048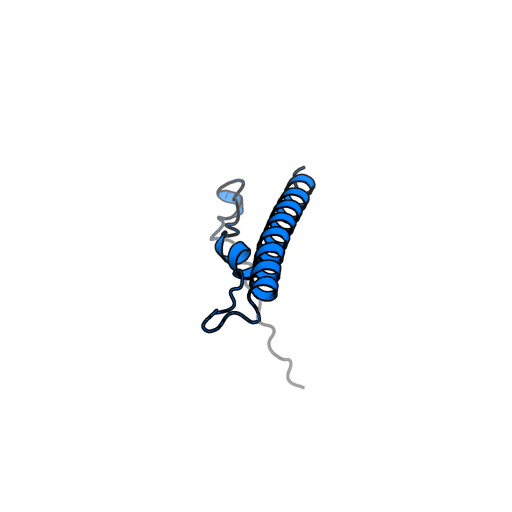 1.00 58.94 80 GLU A C 1
ATOM 587 O O . GLU A 1 80 ? -51.544 -30.087 5.831 1.00 58.94 80 GLU A O 1
ATOM 592 N N . THR A 1 81 ? -50.691 -29.689 3.782 1.00 54.53 81 THR A N 1
ATOM 593 C CA . THR A 1 81 ? -51.950 -29.452 3.054 1.00 54.53 81 THR A CA 1
ATOM 594 C C . THR A 1 81 ? -51.885 -30.208 1.741 1.00 54.53 81 THR A C 1
ATOM 596 O O . THR A 1 81 ? -50.787 -30.193 1.137 1.00 54.53 81 THR A O 1
#

Foldseek 3Di:
DCVPVVVVVLVVVVVVQVVVQVVLVVVCVVCVPPPPDDRDGDDDPVVVVVVVDPDPDDPDPVVPDDPPDDPPPDDDDDDDD

Sequence (81 aa):
MTTGVYLFDLASQHARFLATRQATIAGNVANANTPGYKARDVMPFAQVLARTGLDMASTATSHLGTQGTGIPVREAKPTET